Protein AF-A0A7C9EGM0-F1 (afdb_monomer)

Foldseek 3Di:
DVPDACVNVVHDPDDPPPPVQADDCPPPVPDRDGLCPDDWDKAFDDDDPVDGDIDTDHRPPDDDDDDDDPPDDDDDDDRADKDWDKDWAFDPPWDWDFDPDPPDDIDTDIGTDDTDMDGD

Secondary structure (DSSP, 8-state):
-TT--GGGGT-----TT--SS---TTS-TT----GGGSPPEEEEEEE-SS-EEEEEEPPTT--PPP---TT--------SSEEEEEEEEE-TTT-EEPP-STTPPPEE-EEEEEEEEEE-

Radius of gyration: 18.66 Å; Cα contacts (8 Å, |Δi|>4): 132; chains: 1; bounding box: 42×37×51 Å

Nearest PDB structures (foldseek):
  6rm3-assembly1_SNN  TM=1.804E-01  e=1.427E+00  Vairimorpha necatrix

pLDDT: mean 82.77, std 18.91, range [42.28, 98.44]

Solvent-accessible surface area (backbone atoms only — not comparable to full-atom values): 8307 Å² total; per-residue (Å²): 116,89,85,65,49,41,63,81,74,75,42,73,88,73,68,90,80,66,78,80,61,65,55,86,66,86,84,58,89,81,71,94,50,56,34,70,73,45,72,72,45,79,44,84,74,47,79,55,99,88,53,74,44,70,47,77,49,71,34,64,91,58,80,84,74,96,79,87,61,88,96,60,87,86,86,84,82,66,62,64,65,72,48,79,46,74,43,68,45,75,42,83,77,81,49,71,52,73,59,93,58,96,87,59,70,76,46,69,50,63,42,84,75,42,81,46,77,45,67,83

Sequence (120 aa):
LDTVSPTDVGLKEENADDDRGYGLSTINPFNRVARWAQPITYLDIHECESFTMCIFCFPTSAVIPLHDHPGMAVFSKLLYGSLHVKAYDWVEPPQIVRNIGPGHSQVRLAKLVVDKVLTA

Organism: Opuntia streptacantha (NCBI:txid393608)

Structure (mmCIF, N/CA/C/O backbone):
data_AF-A0A7C9EGM0-F1
#
_entry.id   AF-A0A7C9EGM0-F1
#
loop_
_atom_site.group_PDB
_atom_site.id
_atom_site.type_symbol
_atom_site.label_atom_id
_atom_site.label_alt_id
_atom_site.label_comp_id
_atom_site.label_asym_id
_atom_site.label_entity_id
_atom_site.label_seq_id
_atom_site.pdbx_PDB_ins_code
_atom_site.Cartn_x
_atom_site.Cartn_y
_atom_site.Cartn_z
_atom_site.occupancy
_atom_site.B_iso_or_equiv
_atom_site.auth_seq_id
_atom_site.auth_comp_id
_atom_site.auth_asym_id
_atom_site.auth_atom_id
_atom_site.pdbx_PDB_model_num
ATOM 1 N N . LEU A 1 1 ? 2.287 11.302 -9.432 1.00 85.44 1 LEU A N 1
ATOM 2 C CA . LEU A 1 1 ? 2.630 9.861 -9.401 1.00 85.44 1 LEU A CA 1
ATOM 3 C C . LEU A 1 1 ? 2.219 9.149 -10.684 1.00 85.44 1 LEU A C 1
ATOM 5 O O . LEU A 1 1 ? 2.943 8.263 -11.107 1.00 85.44 1 LEU A O 1
ATOM 9 N N . ASP A 1 2 ? 1.111 9.526 -11.324 1.00 91.69 2 ASP A N 1
ATOM 10 C CA . ASP A 1 2 ? 0.523 8.754 -12.432 1.00 91.69 2 ASP A CA 1
ATOM 11 C C . ASP A 1 2 ? 1.445 8.511 -13.629 1.00 91.69 2 ASP A C 1
ATOM 13 O O . ASP A 1 2 ? 1.332 7.466 -14.263 1.00 91.69 2 ASP A O 1
ATOM 17 N N . THR A 1 3 ? 2.394 9.412 -13.883 1.00 93.56 3 THR A N 1
ATOM 18 C CA . THR A 1 3 ? 3.362 9.319 -14.985 1.00 93.56 3 THR A CA 1
ATOM 19 C C . THR A 1 3 ? 4.618 8.510 -14.659 1.00 93.56 3 THR A C 1
ATOM 21 O O . THR A 1 3 ? 5.432 8.312 -15.550 1.00 93.56 3 THR A O 1
ATOM 24 N N . VAL A 1 4 ? 4.813 8.080 -13.405 1.00 92.62 4 VAL A N 1
ATOM 25 C CA . VAL A 1 4 ? 6.007 7.321 -12.994 1.00 92.62 4 VAL A CA 1
ATOM 26 C C . VAL A 1 4 ? 5.958 5.913 -13.586 1.00 92.62 4 VAL A C 1
ATOM 28 O O . VAL A 1 4 ? 4.960 5.207 -13.433 1.00 92.62 4 VAL A O 1
ATOM 31 N N . SER A 1 5 ? 7.049 5.505 -14.220 1.00 92.50 5 SER A N 1
ATOM 32 C CA . SER A 1 5 ? 7.260 4.190 -14.824 1.00 92.50 5 SER A CA 1
ATOM 33 C C . SER A 1 5 ? 8.292 3.366 -14.035 1.00 92.50 5 SER A C 1
ATOM 35 O O . SER A 1 5 ? 9.074 3.933 -13.267 1.00 92.50 5 SER A O 1
ATOM 37 N N . PRO A 1 6 ? 8.355 2.032 -14.222 1.00 90.94 6 PRO A N 1
ATOM 38 C CA . PRO A 1 6 ? 9.402 1.202 -13.619 1.00 90.94 6 PRO A CA 1
ATOM 39 C C . PRO A 1 6 ? 10.826 1.699 -13.917 1.00 90.94 6 PRO A C 1
ATOM 41 O O . PRO A 1 6 ? 11.686 1.690 -13.035 1.00 90.94 6 PRO A O 1
ATOM 44 N N . THR A 1 7 ? 11.075 2.196 -15.131 1.00 90.69 7 THR A N 1
ATOM 45 C CA . THR A 1 7 ? 12.408 2.655 -15.540 1.00 90.69 7 THR A CA 1
ATOM 46 C C . THR A 1 7 ? 12.867 3.904 -14.797 1.00 90.69 7 THR A C 1
ATOM 48 O O . THR A 1 7 ? 14.064 4.042 -14.549 1.00 90.69 7 THR A O 1
ATOM 51 N N . ASP A 1 8 ? 11.939 4.770 -14.377 1.00 90.94 8 ASP A N 1
ATOM 52 C CA . ASP A 1 8 ? 12.262 5.991 -13.621 1.00 90.94 8 ASP A CA 1
AT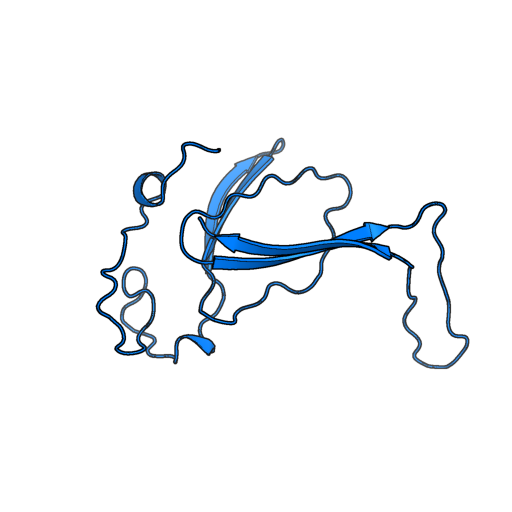OM 53 C C . ASP A 1 8 ? 12.859 5.683 -12.241 1.00 90.94 8 ASP A C 1
ATOM 55 O O . ASP A 1 8 ? 13.553 6.512 -11.657 1.00 90.94 8 ASP A O 1
ATOM 59 N N . VAL A 1 9 ? 12.609 4.478 -11.726 1.00 89.06 9 VAL A N 1
ATOM 60 C CA . VAL A 1 9 ? 13.075 4.007 -10.414 1.00 89.06 9 VAL A CA 1
ATOM 61 C C . VAL A 1 9 ? 14.103 2.876 -10.537 1.00 89.06 9 VAL A C 1
ATOM 63 O O . VAL A 1 9 ? 14.353 2.139 -9.587 1.00 89.06 9 VAL A O 1
ATOM 66 N N . GLY A 1 10 ? 14.711 2.728 -11.719 1.00 86.31 10 GLY A N 1
ATOM 67 C CA . GLY A 1 10 ? 15.774 1.754 -11.974 1.00 86.31 10 GLY A CA 1
ATOM 68 C C . GLY A 1 10 ? 15.304 0.301 -12.093 1.00 86.31 10 GLY A C 1
ATOM 69 O O . GLY A 1 10 ? 16.140 -0.604 -12.132 1.00 86.31 10 GLY A O 1
ATOM 70 N N . LEU A 1 11 ? 13.993 0.057 -12.181 1.00 82.00 11 LEU A N 1
ATOM 71 C CA . LEU A 1 11 ? 13.438 -1.269 -12.433 1.00 82.00 11 LEU A CA 1
ATOM 72 C C . LEU A 1 11 ? 13.374 -1.508 -13.946 1.00 82.00 11 LEU A C 1
ATOM 74 O O . LEU A 1 11 ? 12.827 -0.706 -14.701 1.00 82.00 11 LEU A O 1
ATOM 78 N N . LYS A 1 12 ? 13.956 -2.618 -14.401 1.00 73.75 12 LYS A N 1
ATOM 79 C CA . LYS A 1 12 ? 13.860 -3.062 -15.797 1.00 73.75 12 LYS A CA 1
ATOM 80 C C . LYS A 1 12 ? 12.678 -4.016 -15.932 1.00 73.75 12 LYS A C 1
ATOM 82 O O . LYS A 1 12 ? 12.496 -4.861 -15.060 1.00 73.75 12 LYS A O 1
ATOM 87 N N . GLU A 1 13 ? 11.923 -3.916 -17.024 1.00 57.78 13 GLU A N 1
ATOM 88 C CA . GLU A 1 13 ? 10.987 -4.973 -17.412 1.00 57.78 13 GLU A CA 1
ATOM 89 C C . GLU A 1 13 ? 11.798 -6.245 -17.695 1.00 57.78 13 GLU A C 1
ATOM 91 O O . GLU A 1 13 ? 12.576 -6.306 -18.649 1.00 57.78 13 GLU A O 1
ATOM 96 N N . GLU A 1 14 ? 11.701 -7.242 -16.819 1.00 56.78 14 GLU A N 1
ATOM 97 C CA . GLU A 1 14 ? 12.226 -8.570 -17.114 1.00 56.78 14 GLU A CA 1
ATOM 98 C C . GLU A 1 14 ? 11.298 -9.236 -18.137 1.00 56.78 14 GLU A C 1
ATOM 100 O O . GLU A 1 14 ? 10.079 -9.250 -17.969 1.00 56.78 14 GLU A O 1
ATOM 105 N N . ASN A 1 15 ? 11.880 -9.711 -19.244 1.00 45.31 15 ASN A N 1
ATOM 106 C CA . ASN A 1 15 ? 11.153 -10.321 -20.356 1.00 45.31 15 ASN A CA 1
ATOM 107 C C . ASN A 1 15 ? 10.162 -11.379 -19.845 1.00 45.31 15 ASN A C 1
ATOM 109 O O . ASN A 1 15 ? 10.537 -12.257 -19.067 1.00 45.31 15 ASN A O 1
ATOM 113 N N . ALA A 1 16 ? 8.931 -11.333 -20.358 1.00 48.62 16 ALA A N 1
ATOM 114 C CA . ALA A 1 16 ? 7.832 -12.246 -20.029 1.00 48.62 16 ALA A CA 1
ATOM 115 C C . ALA A 1 16 ? 8.133 -13.747 -20.261 1.00 48.62 16 ALA A C 1
ATOM 117 O O . ALA A 1 16 ? 7.337 -14.594 -19.865 1.00 48.62 16 ALA A O 1
ATOM 118 N N . ASP A 1 17 ? 9.276 -14.075 -20.869 1.00 42.66 17 ASP A N 1
ATOM 119 C CA . ASP A 1 17 ? 9.689 -15.436 -21.216 1.00 42.66 17 ASP A CA 1
ATOM 120 C C . ASP A 1 17 ? 10.472 -16.173 -20.114 1.00 42.66 17 ASP A C 1
ATOM 122 O O . ASP A 1 17 ? 10.739 -17.367 -20.272 1.00 42.66 17 ASP A O 1
ATOM 126 N N . ASP A 1 18 ? 10.829 -15.540 -18.985 1.00 47.66 18 ASP A N 1
ATOM 127 C CA . ASP A 1 18 ? 11.445 -16.275 -17.865 1.00 47.66 18 ASP A CA 1
ATOM 128 C C . ASP A 1 18 ? 10.389 -16.897 -16.931 1.00 47.66 18 ASP A C 1
ATOM 130 O O . ASP A 1 18 ? 10.329 -16.677 -15.719 1.00 47.66 18 ASP A O 1
ATOM 134 N N . ASP A 1 19 ? 9.551 -17.753 -17.515 1.00 44.62 19 ASP A N 1
ATOM 135 C CA . ASP A 1 19 ? 8.645 -18.680 -16.822 1.00 44.62 19 ASP A CA 1
ATOM 136 C C . ASP A 1 19 ? 9.412 -19.807 -16.086 1.00 44.62 19 ASP A C 1
ATOM 138 O O . ASP A 1 19 ? 8.839 -20.775 -15.592 1.00 44.62 19 ASP A O 1
ATOM 142 N N . ARG A 1 20 ? 10.745 -19.710 -15.953 1.00 47.75 20 ARG A N 1
AT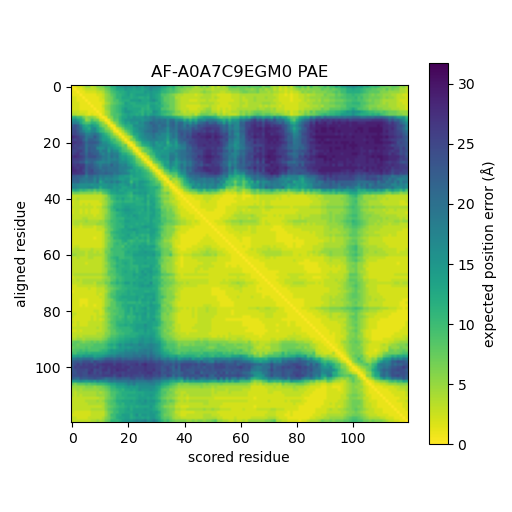OM 143 C CA . ARG A 1 20 ? 11.569 -20.740 -15.293 1.00 47.75 20 ARG A CA 1
ATOM 144 C C . ARG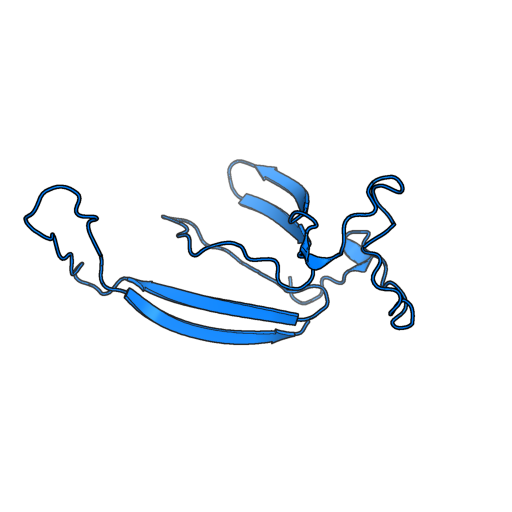 A 1 20 ? 11.547 -20.687 -13.765 1.00 47.75 20 ARG A C 1
ATOM 146 O O . ARG A 1 20 ? 12.342 -21.366 -13.124 1.00 47.75 20 ARG A O 1
ATOM 153 N N . GLY A 1 21 ? 10.640 -19.926 -13.152 1.00 45.56 21 GLY A N 1
ATOM 154 C CA . GLY A 1 21 ? 10.403 -20.000 -11.704 1.00 45.56 21 GLY A CA 1
ATOM 155 C C . GLY A 1 21 ? 11.529 -19.442 -10.821 1.00 45.56 21 GLY A C 1
ATOM 156 O O . GLY A 1 21 ? 11.495 -19.631 -9.604 1.00 45.56 21 GLY A O 1
ATOM 157 N N . TYR A 1 22 ? 12.495 -18.723 -11.396 1.00 42.75 22 TYR A N 1
ATOM 158 C CA . TYR A 1 22 ? 13.515 -17.974 -10.659 1.00 42.75 22 TYR A CA 1
ATOM 159 C C . TYR A 1 22 ? 13.088 -16.502 -10.564 1.00 42.75 22 TYR A C 1
ATOM 161 O O . TYR A 1 22 ? 12.426 -15.990 -11.462 1.00 42.75 22 TYR A O 1
ATOM 169 N N . GLY A 1 23 ? 13.290 -15.876 -9.404 1.00 47.06 23 GLY A N 1
ATOM 170 C CA . GLY A 1 23 ? 12.845 -14.505 -9.129 1.00 47.06 23 GLY A CA 1
ATOM 171 C C . GLY A 1 23 ? 13.818 -13.439 -9.634 1.00 47.06 23 GLY A C 1
ATOM 172 O O . GLY A 1 23 ? 14.913 -13.763 -10.096 1.00 47.06 23 GLY A O 1
ATOM 173 N N . LEU A 1 24 ? 13.400 -12.178 -9.479 1.00 48.09 24 LEU A N 1
ATOM 174 C CA . LEU A 1 24 ? 14.116 -10.933 -9.779 1.00 48.09 24 LEU A CA 1
ATOM 175 C C . LEU A 1 24 ? 15.635 -11.042 -9.538 1.00 48.09 24 LEU A C 1
ATOM 177 O O . LEU A 1 24 ? 16.129 -10.881 -8.421 1.00 48.09 24 LEU A O 1
ATOM 181 N N . SER A 1 25 ? 16.387 -11.318 -10.603 1.00 46.12 25 SER A N 1
ATOM 182 C CA . SER A 1 25 ? 17.810 -11.688 -10.533 1.00 46.12 25 SER A CA 1
ATOM 183 C C . SER A 1 25 ? 18.780 -10.498 -10.568 1.00 46.12 25 SER A C 1
ATOM 185 O O . SER A 1 25 ? 19.982 -10.689 -10.730 1.00 46.12 25 SER A O 1
ATOM 187 N N . THR A 1 26 ? 18.305 -9.262 -10.387 1.00 50.09 26 THR A N 1
ATOM 188 C CA . THR A 1 26 ? 19.155 -8.070 -10.585 1.00 50.09 26 THR A CA 1
ATOM 189 C C . THR A 1 26 ? 19.842 -7.566 -9.309 1.00 50.09 26 THR A C 1
ATOM 191 O O . THR A 1 26 ? 20.819 -6.834 -9.416 1.00 50.09 26 THR A O 1
ATOM 194 N N . ILE A 1 27 ? 19.408 -7.971 -8.106 1.00 48.97 27 ILE A N 1
ATOM 195 C CA . ILE A 1 27 ? 19.948 -7.407 -6.845 1.00 48.97 27 ILE A CA 1
ATOM 196 C C . ILE A 1 27 ? 20.735 -8.397 -5.975 1.00 48.97 27 ILE A C 1
ATOM 198 O O . ILE A 1 27 ? 21.496 -7.954 -5.118 1.00 48.97 27 ILE A O 1
ATOM 202 N N . ASN A 1 28 ? 20.619 -9.718 -6.184 1.00 43.00 28 ASN A N 1
ATOM 203 C CA . ASN A 1 28 ? 21.488 -10.689 -5.505 1.00 43.00 28 ASN A CA 1
ATOM 204 C C . ASN A 1 28 ? 21.506 -12.077 -6.197 1.00 43.00 28 ASN A C 1
ATOM 206 O O . ASN A 1 28 ? 20.549 -12.839 -6.053 1.00 43.00 28 ASN A O 1
ATOM 210 N N . PRO A 1 29 ? 22.583 -12.470 -6.904 1.00 46.72 29 PRO A N 1
ATOM 211 C CA . PRO A 1 29 ? 22.628 -13.717 -7.681 1.00 46.72 29 PRO A CA 1
ATOM 212 C C . PRO A 1 29 ? 22.774 -15.007 -6.841 1.00 46.72 29 PRO A C 1
ATOM 214 O O . PRO A 1 29 ? 22.902 -16.093 -7.407 1.00 46.72 29 PRO A O 1
ATOM 217 N N . PHE A 1 30 ? 22.759 -14.924 -5.503 1.00 45.12 30 PHE A N 1
ATOM 218 C CA . PHE A 1 30 ? 23.179 -16.025 -4.623 1.00 45.12 30 PHE A CA 1
ATOM 219 C C . PHE A 1 30 ? 22.075 -16.727 -3.814 1.00 45.12 30 PHE A C 1
ATOM 221 O O . PHE A 1 30 ? 22.367 -17.752 -3.205 1.00 45.12 30 PHE A O 1
ATOM 228 N N . ASN A 1 31 ? 20.815 -16.273 -3.832 1.00 42.28 31 ASN A N 1
ATOM 229 C CA . ASN A 1 31 ? 19.734 -16.925 -3.074 1.00 42.28 31 ASN A CA 1
ATOM 230 C C . ASN A 1 31 ? 18.650 -17.503 -3.992 1.00 42.28 31 ASN A C 1
ATOM 232 O O . ASN A 1 31 ? 17.619 -16.884 -4.260 1.00 42.28 31 ASN A O 1
ATOM 236 N N . ARG A 1 32 ? 18.875 -18.739 -4.456 1.00 48.59 32 ARG A N 1
ATOM 237 C CA . ARG A 1 32 ? 17.871 -19.555 -5.157 1.00 48.59 32 ARG A CA 1
ATOM 238 C C . ARG A 1 32 ? 16.828 -20.088 -4.169 1.00 48.59 32 ARG A C 1
ATOM 240 O O . ARG A 1 32 ? 16.800 -21.277 -3.867 1.00 48.59 32 ARG A O 1
ATOM 247 N N . VAL A 1 33 ? 15.976 -19.205 -3.664 1.00 54.22 33 VAL A N 1
ATOM 248 C CA . VAL A 1 33 ? 14.748 -19.583 -2.955 1.00 54.22 33 VAL A CA 1
ATOM 249 C C . VAL A 1 33 ? 13.598 -19.512 -3.960 1.00 54.22 33 VAL A C 1
ATOM 251 O O . VAL A 1 33 ? 13.575 -18.614 -4.808 1.00 54.22 33 VAL A O 1
ATOM 254 N N . ALA A 1 34 ? 12.673 -20.476 -3.917 1.00 56.91 34 ALA A N 1
ATOM 255 C CA . ALA A 1 34 ? 11.489 -20.468 -4.777 1.00 56.91 34 ALA A CA 1
ATOM 256 C C . ALA A 1 34 ? 10.763 -19.112 -4.666 1.00 56.91 34 ALA A C 1
ATOM 258 O O . ALA A 1 34 ? 10.681 -18.575 -3.563 1.00 56.91 34 ALA A O 1
ATOM 259 N N . ARG A 1 35 ? 10.244 -18.552 -5.777 1.00 55.31 35 ARG A N 1
ATOM 260 C CA . ARG A 1 35 ? 9.660 -17.188 -5.799 1.00 55.31 35 ARG A CA 1
ATOM 261 C C . ARG A 1 35 ? 8.661 -16.930 -4.661 1.00 55.31 35 ARG A C 1
ATOM 263 O O . ARG A 1 35 ? 8.672 -15.846 -4.100 1.00 55.31 35 ARG A O 1
ATOM 270 N N . TRP A 1 36 ? 7.851 -17.921 -4.289 1.00 56.00 36 TRP A N 1
ATOM 271 C CA . TRP A 1 36 ? 6.851 -17.812 -3.215 1.00 56.00 36 TRP A CA 1
ATOM 272 C C . TRP A 1 36 ? 7.441 -17.674 -1.800 1.00 56.00 36 TRP A C 1
ATOM 274 O O . TRP A 1 36 ? 6.740 -17.263 -0.883 1.00 56.00 36 TRP A O 1
ATOM 284 N N . ALA A 1 37 ? 8.711 -18.034 -1.609 1.00 61.53 37 ALA A N 1
ATOM 285 C CA . ALA A 1 37 ? 9.419 -17.992 -0.331 1.00 61.53 37 ALA A CA 1
ATOM 286 C C . ALA A 1 37 ? 10.446 -16.847 -0.252 1.00 61.53 37 ALA A C 1
ATOM 288 O O . ALA A 1 37 ? 11.179 -16.745 0.731 1.00 61.53 37 ALA A O 1
ATOM 289 N N . GLN A 1 38 ? 10.513 -15.986 -1.271 1.00 73.88 38 GLN A N 1
ATOM 290 C CA . GLN A 1 38 ? 11.320 -14.770 -1.206 1.00 73.88 38 GLN A CA 1
ATOM 291 C C . GLN A 1 38 ? 10.637 -13.746 -0.277 1.00 73.88 38 GLN A C 1
ATOM 293 O O . GLN A 1 38 ? 9.405 -13.658 -0.260 1.00 73.88 38 GLN A O 1
ATOM 298 N N . PRO A 1 39 ? 11.398 -12.972 0.514 1.00 84.25 39 PRO A N 1
ATOM 299 C CA . PRO A 1 39 ? 10.838 -11.887 1.311 1.00 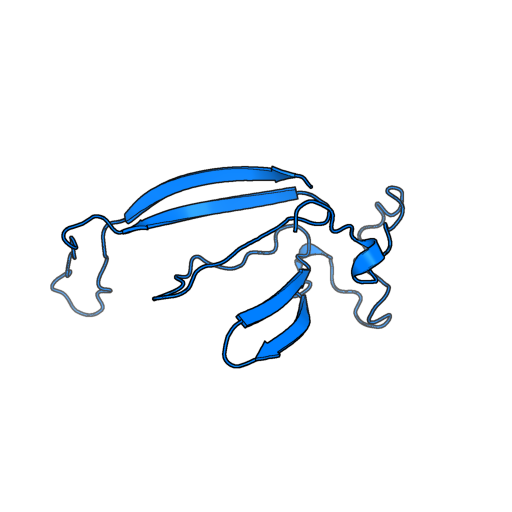84.25 39 PRO A CA 1
ATOM 300 C C . PRO A 1 39 ? 10.407 -10.713 0.419 1.00 84.25 39 PRO A C 1
ATOM 302 O O . PRO A 1 39 ? 10.911 -10.537 -0.690 1.00 84.25 39 PRO A O 1
ATOM 305 N N . ILE A 1 40 ? 9.492 -9.881 0.923 1.00 90.19 40 ILE A N 1
ATOM 306 C CA . ILE A 1 40 ? 9.185 -8.582 0.310 1.00 90.19 40 ILE A CA 1
ATOM 307 C C . ILE A 1 40 ? 10.419 -7.687 0.458 1.00 90.19 40 ILE A C 1
ATOM 309 O O . ILE A 1 40 ? 10.932 -7.523 1.566 1.00 90.19 40 ILE A O 1
ATOM 313 N N . THR A 1 41 ? 10.879 -7.096 -0.643 1.00 91.50 41 THR A N 1
ATOM 314 C CA . THR A 1 41 ? 12.004 -6.149 -0.624 1.00 91.50 41 THR A CA 1
ATOM 315 C C . THR A 1 41 ? 11.481 -4.728 -0.453 1.00 91.50 41 THR A C 1
ATOM 317 O O . THR A 1 41 ? 10.541 -4.330 -1.139 1.00 91.50 41 THR A O 1
ATOM 320 N N . TYR A 1 42 ? 12.114 -3.960 0.432 1.00 92.56 42 TYR A N 1
ATOM 321 C CA . TYR A 1 42 ? 11.869 -2.533 0.634 1.00 92.56 42 TYR A CA 1
ATOM 322 C C . TYR A 1 42 ? 13.009 -1.726 0.013 1.00 92.56 42 TYR A C 1
ATOM 324 O O . TYR A 1 42 ? 14.177 -1.964 0.325 1.00 92.56 42 TYR A O 1
ATOM 332 N N . LEU A 1 43 ? 12.668 -0.792 -0.868 1.00 92.69 43 LEU A N 1
ATOM 333 C CA . LEU A 1 43 ? 13.598 0.161 -1.459 1.00 92.69 43 LEU A CA 1
ATOM 334 C C . LEU A 1 43 ? 13.259 1.548 -0.925 1.00 92.69 43 LEU A C 1
ATOM 336 O O . LEU A 1 43 ? 12.191 2.090 -1.216 1.00 92.69 43 LEU A O 1
ATOM 340 N N . ASP A 1 44 ? 14.173 2.103 -0.144 1.00 94.00 44 ASP A N 1
ATOM 341 C CA . ASP A 1 44 ? 14.079 3.475 0.329 1.00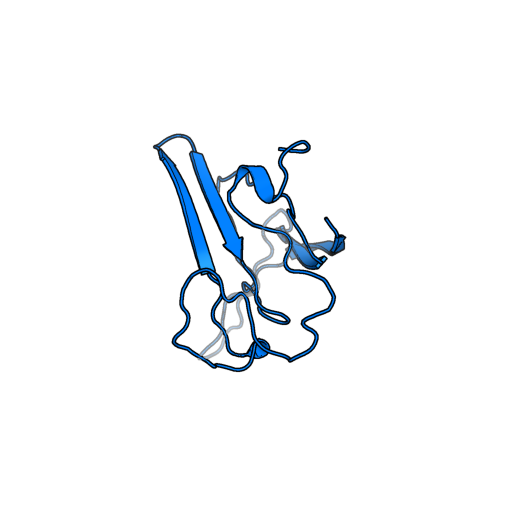 94.00 44 ASP A CA 1
ATOM 342 C C . ASP A 1 44 ? 14.470 4.450 -0.790 1.00 94.00 44 ASP A C 1
ATOM 344 O O . ASP A 1 44 ? 15.480 4.242 -1.467 1.00 94.00 44 ASP A O 1
ATOM 348 N N . ILE A 1 45 ? 13.665 5.492 -1.002 1.00 94.81 45 ILE A N 1
ATOM 349 C CA . ILE A 1 45 ? 13.949 6.550 -1.983 1.00 94.81 45 ILE A CA 1
ATOM 350 C C . ILE A 1 45 ? 14.272 7.852 -1.260 1.00 94.81 45 ILE A C 1
ATOM 352 O O . ILE A 1 45 ? 15.232 8.539 -1.615 1.00 94.81 45 ILE A O 1
ATOM 356 N N . HIS A 1 46 ? 13.440 8.225 -0.290 1.00 96.44 46 HIS A N 1
ATOM 357 C CA . HIS A 1 46 ? 13.585 9.476 0.434 1.00 96.44 46 HIS A CA 1
ATOM 358 C C . HIS A 1 46 ? 12.805 9.452 1.745 1.00 96.44 46 HIS A C 1
ATOM 360 O O . HIS A 1 46 ? 11.646 9.043 1.772 1.00 96.44 46 HIS A O 1
ATOM 366 N N . GLU A 1 47 ? 13.390 10.023 2.792 1.00 97.62 47 GLU A N 1
ATOM 367 C CA . GLU A 1 47 ? 12.735 10.239 4.076 1.00 97.62 47 GLU A CA 1
ATOM 368 C C . GLU A 1 47 ? 13.075 11.634 4.614 1.00 97.62 47 GLU A C 1
ATOM 370 O O . GLU A 1 47 ? 14.232 12.061 4.608 1.00 97.62 47 GLU A O 1
ATOM 375 N N . CYS A 1 48 ? 12.051 12.355 5.072 1.00 97.19 48 CYS A N 1
ATOM 376 C CA . CYS A 1 48 ? 12.179 13.632 5.765 1.00 97.19 48 CYS A CA 1
ATOM 377 C C . CYS A 1 48 ? 11.013 13.827 6.750 1.00 97.19 48 CYS A C 1
ATOM 379 O O . CYS A 1 48 ? 10.089 13.019 6.797 1.00 97.19 48 CYS A O 1
ATOM 381 N N . GLU A 1 49 ? 11.003 14.935 7.500 1.00 97.06 49 GLU A N 1
ATOM 382 C CA . GLU A 1 49 ? 9.933 15.235 8.471 1.00 97.06 49 GLU A CA 1
ATOM 383 C C . GLU A 1 49 ? 8.537 15.372 7.838 1.00 97.06 49 GLU A C 1
ATOM 385 O O . GLU A 1 49 ? 7.528 15.222 8.520 1.00 97.06 49 GLU A O 1
ATOM 390 N N . SER A 1 50 ? 8.464 15.690 6.542 1.00 96.56 50 SER A N 1
ATOM 391 C CA . SER A 1 50 ? 7.194 15.939 5.850 1.00 96.56 50 SER A CA 1
ATOM 392 C C . SER A 1 50 ? 6.625 14.704 5.155 1.00 96.56 50 SER A C 1
ATOM 394 O O . SER A 1 50 ? 5.407 14.556 5.08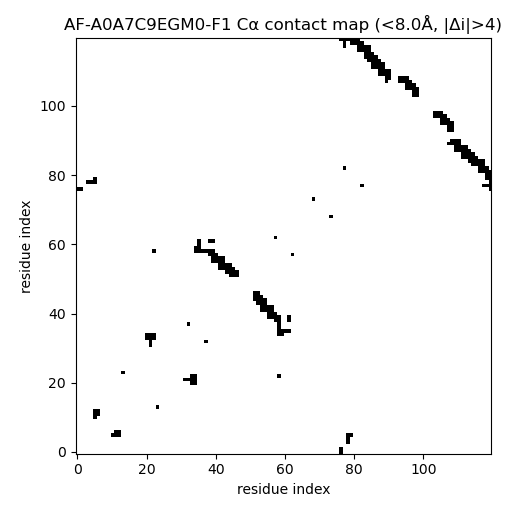5 1.00 96.56 50 SER A O 1
ATOM 396 N N . PHE A 1 51 ? 7.478 13.847 4.591 1.00 97.81 51 PHE A N 1
ATOM 397 C CA . PHE A 1 51 ? 7.041 12.657 3.867 1.00 97.81 51 PHE A CA 1
ATOM 398 C C . PHE A 1 51 ? 8.158 11.620 3.726 1.00 97.81 51 PHE A C 1
ATOM 400 O O . PHE A 1 51 ? 9.347 11.946 3.734 1.00 97.81 51 PHE A O 1
ATOM 407 N N . THR A 1 52 ? 7.731 10.382 3.491 1.00 97.56 52 THR A N 1
ATOM 408 C CA . THR A 1 52 ? 8.586 9.255 3.117 1.00 97.56 52 THR A CA 1
ATOM 409 C C . THR A 1 52 ? 8.138 8.724 1.760 1.00 97.56 52 THR A C 1
ATOM 411 O O . THR A 1 52 ? 6.942 8.656 1.468 1.00 97.56 52 THR A O 1
ATOM 414 N N . MET A 1 53 ? 9.094 8.345 0.919 1.00 97.25 53 MET A N 1
ATOM 415 C CA . MET A 1 53 ? 8.878 7.728 -0.381 1.00 97.25 53 MET A CA 1
ATOM 416 C C . MET A 1 53 ? 9.684 6.435 -0.453 1.00 97.25 53 MET A C 1
ATOM 418 O O . MET A 1 53 ? 10.888 6.428 -0.210 1.00 97.25 53 MET A O 1
ATOM 422 N N . CYS A 1 54 ? 9.018 5.343 -0.805 1.00 96.06 54 CYS A N 1
ATOM 423 C CA . CYS A 1 54 ? 9.620 4.018 -0.877 1.00 96.06 54 CYS A CA 1
ATOM 424 C C . CYS A 1 54 ? 8.903 3.143 -1.911 1.00 96.06 54 CYS A C 1
ATOM 426 O O . CYS A 1 54 ? 7.802 3.468 -2.366 1.00 96.06 54 CYS A O 1
ATOM 428 N N . ILE A 1 55 ? 9.524 2.019 -2.270 1.00 96.06 55 ILE A N 1
ATOM 429 C CA . ILE A 1 55 ? 8.942 0.979 -3.124 1.00 96.06 55 ILE A CA 1
ATOM 430 C C . ILE A 1 55 ? 8.983 -0.356 -2.387 1.00 96.06 55 ILE A C 1
ATOM 432 O O . ILE A 1 55 ? 10.007 -0.743 -1.828 1.00 96.06 55 ILE A O 1
ATOM 436 N N . PHE A 1 56 ? 7.877 -1.094 -2.457 1.00 95.62 56 PHE A N 1
ATOM 437 C CA . PHE A 1 56 ? 7.812 -2.490 -2.042 1.00 95.62 56 PHE A CA 1
ATOM 438 C C . PHE A 1 56 ? 7.782 -3.395 -3.274 1.00 95.62 56 PHE A C 1
ATOM 440 O O . PHE A 1 56 ? 6.881 -3.283 -4.107 1.00 95.62 56 PHE A O 1
ATOM 447 N N . CYS A 1 57 ? 8.731 -4.323 -3.369 1.00 92.75 57 CYS A N 1
ATOM 448 C CA . CYS A 1 57 ? 8.745 -5.351 -4.405 1.00 92.75 57 CYS A CA 1
ATOM 449 C C . CYS A 1 57 ? 8.196 -6.653 -3.822 1.00 92.75 57 CYS A C 1
ATOM 451 O O . CYS A 1 57 ? 8.816 -7.265 -2.950 1.00 92.75 57 CYS A O 1
ATOM 453 N N . PHE A 1 58 ? 7.032 -7.071 -4.315 1.00 91.38 58 PHE A N 1
ATOM 454 C CA . PHE A 1 58 ? 6.351 -8.281 -3.871 1.00 91.38 58 PHE A CA 1
ATOM 455 C C . PHE A 1 58 ? 6.723 -9.463 -4.766 1.00 91.38 58 PHE A C 1
ATOM 457 O O . PHE A 1 58 ? 6.479 -9.422 -5.974 1.00 91.38 58 PHE A O 1
ATOM 464 N N . PRO A 1 59 ? 7.236 -10.556 -4.191 1.00 89.44 59 PRO A N 1
ATOM 465 C CA . PRO A 1 59 ? 7.192 -11.851 -4.848 1.00 89.44 59 PRO A CA 1
ATOM 466 C C . PRO A 1 59 ? 5.744 -12.325 -5.024 1.00 89.44 59 PRO A C 1
ATOM 468 O O . PRO A 1 59 ? 4.839 -11.902 -4.298 1.00 89.44 59 PRO A O 1
ATOM 471 N N . THR A 1 60 ? 5.508 -13.231 -5.977 1.00 85.81 60 THR A N 1
ATOM 472 C CA . THR A 1 60 ? 4.176 -13.816 -6.186 1.00 85.81 60 THR A CA 1
ATOM 473 C C . THR A 1 60 ? 3.646 -14.415 -4.883 1.00 85.81 60 THR A C 1
ATOM 475 O O . THR A 1 60 ? 4.347 -15.176 -4.218 1.00 85.81 60 THR A O 1
ATOM 478 N N . SER A 1 61 ? 2.401 -14.074 -4.542 1.00 86.31 61 SER A N 1
ATOM 479 C CA . SER A 1 61 ? 1.698 -14.519 -3.329 1.00 86.31 61 SER A CA 1
ATOM 480 C C . SER A 1 61 ? 2.222 -13.963 -1.997 1.00 86.31 61 SER A C 1
ATOM 482 O O . SER A 1 61 ? 1.679 -14.328 -0.956 1.00 86.31 61 SER A O 1
ATOM 484 N N . ALA A 1 62 ? 3.212 -13.064 -1.995 1.00 89.81 62 ALA A N 1
ATOM 485 C CA . ALA A 1 62 ? 3.609 -12.351 -0.783 1.00 89.81 62 ALA A CA 1
ATOM 486 C C . ALA A 1 62 ? 2.521 -11.355 -0.337 1.00 89.81 62 ALA A C 1
ATOM 488 O O . ALA A 1 62 ? 1.768 -10.825 -1.156 1.00 89.81 62 ALA A O 1
ATOM 489 N N . VAL A 1 63 ? 2.436 -11.095 0.971 1.00 94.00 63 VAL A N 1
ATOM 490 C CA . VAL A 1 63 ? 1.373 -10.280 1.578 1.00 94.00 63 VAL A CA 1
ATOM 491 C C . VAL A 1 63 ? 1.970 -9.349 2.626 1.00 94.00 63 VAL A C 1
ATOM 493 O O . VAL A 1 63 ? 2.736 -9.790 3.480 1.00 94.00 63 VAL A O 1
ATOM 496 N N . ILE A 1 64 ? 1.564 -8.078 2.605 1.00 95.88 64 ILE A N 1
ATOM 497 C CA . ILE A 1 64 ? 1.657 -7.215 3.785 1.00 95.88 64 ILE A CA 1
ATOM 498 C C . ILE A 1 64 ? 0.341 -7.394 4.555 1.00 95.88 64 ILE A C 1
ATOM 500 O O . ILE A 1 64 ? -0.720 -7.128 3.982 1.00 95.88 64 ILE A O 1
ATOM 504 N N . PRO A 1 65 ? 0.365 -7.890 5.808 1.00 97.00 65 PRO A N 1
ATOM 505 C CA . PRO A 1 65 ? -0.846 -8.060 6.602 1.00 97.00 65 PRO A CA 1
ATOM 506 C C . PRO A 1 65 ? -1.606 -6.743 6.789 1.00 97.00 65 PRO A C 1
ATOM 508 O O . PRO A 1 65 ? -1.033 -5.659 6.667 1.00 97.00 65 PRO A O 1
ATOM 511 N N . LEU A 1 66 ? -2.894 -6.839 7.124 1.00 97.06 66 LEU A N 1
ATOM 512 C CA . LEU A 1 66 ? -3.716 -5.668 7.430 1.00 97.06 66 LEU A CA 1
ATOM 513 C C . LEU A 1 66 ? -3.053 -4.824 8.529 1.00 97.06 66 LEU A C 1
ATOM 515 O O . LEU A 1 66 ? -2.748 -5.329 9.609 1.00 97.06 66 LEU A O 1
ATOM 519 N N . HIS A 1 67 ? -2.856 -3.544 8.242 1.00 96.94 67 HIS A N 1
ATOM 520 C CA . HIS A 1 67 ? -2.279 -2.551 9.140 1.00 96.94 67 HIS A CA 1
ATOM 521 C C . HIS A 1 67 ? -2.992 -1.208 8.936 1.00 96.94 67 HIS A C 1
ATOM 523 O O . HIS A 1 67 ? -3.739 -1.043 7.973 1.00 96.94 67 HIS A O 1
ATOM 529 N N . ASP A 1 68 ? -2.789 -0.280 9.868 1.00 96.25 68 ASP A N 1
ATOM 530 C CA . ASP A 1 68 ? -3.373 1.065 9.834 1.00 96.25 68 ASP A CA 1
ATOM 531 C C . ASP A 1 68 ? -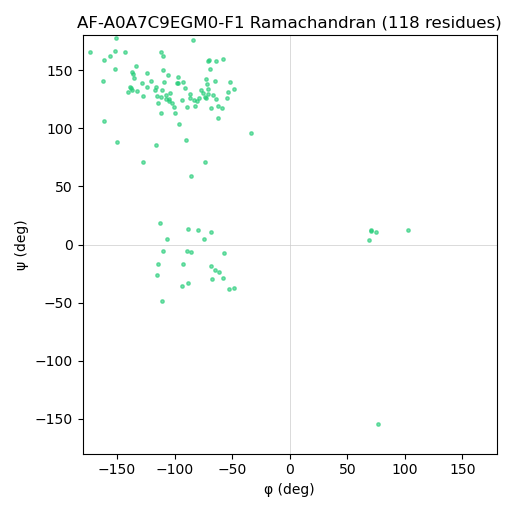2.270 2.115 9.602 1.00 96.25 68 ASP A C 1
ATOM 533 O O . ASP A 1 68 ? -1.080 1.834 9.773 1.00 96.25 68 ASP A O 1
ATOM 537 N N . HIS A 1 69 ? -2.674 3.336 9.258 1.00 97.06 69 HIS A N 1
ATOM 538 C CA . HIS A 1 69 ? -1.815 4.500 9.045 1.00 97.06 69 HIS A CA 1
ATOM 539 C C . HIS A 1 69 ? -2.307 5.703 9.878 1.00 97.06 69 HIS A C 1
ATOM 541 O O . HIS A 1 69 ? -2.844 6.669 9.328 1.00 97.06 69 HIS A O 1
ATOM 547 N N . PRO A 1 70 ? -2.161 5.677 11.219 1.00 96.69 70 PRO A N 1
ATOM 548 C CA . PRO A 1 70 ? -2.765 6.680 12.093 1.00 96.69 70 PRO A CA 1
ATOM 549 C C . PRO A 1 70 ? -2.232 8.090 11.817 1.00 96.69 70 PRO A C 1
ATOM 551 O O . PRO A 1 70 ? -1.043 8.355 11.973 1.00 96.69 70 PRO A O 1
ATOM 554 N N . GLY A 1 71 ? -3.122 9.009 11.437 1.00 95.56 71 GLY A N 1
ATOM 555 C CA . GLY A 1 71 ? -2.764 10.408 11.174 1.00 95.56 71 GLY A CA 1
ATOM 556 C C . GLY A 1 71 ? -1.943 10.631 9.900 1.00 95.56 71 GLY A C 1
ATOM 557 O O . GLY A 1 71 ? -1.427 11.729 9.707 1.00 95.56 71 GLY A O 1
ATOM 558 N N . MET A 1 72 ? -1.822 9.623 9.034 1.00 97.38 72 MET A N 1
ATOM 559 C CA . MET A 1 72 ? -1.054 9.711 7.794 1.00 97.38 72 MET A CA 1
ATOM 560 C C . MET A 1 72 ? -1.978 9.715 6.572 1.00 97.38 72 MET A C 1
ATOM 562 O O . MET A 1 72 ? -3.037 9.091 6.568 1.00 97.38 72 MET A O 1
ATOM 566 N N . ALA A 1 73 ? -1.536 10.373 5.501 1.00 97.81 73 ALA A N 1
ATOM 567 C CA . ALA A 1 73 ? -2.103 10.217 4.167 1.00 97.81 73 ALA A CA 1
ATOM 568 C C . ALA A 1 73 ? -1.111 9.431 3.304 1.00 97.81 73 ALA A C 1
ATOM 570 O O . ALA A 1 73 ? 0.052 9.818 3.189 1.00 97.81 73 ALA A O 1
ATOM 571 N N . VAL A 1 74 ? -1.566 8.332 2.701 1.00 97.50 74 VAL A N 1
ATOM 572 C CA . VAL A 1 74 ? -0.719 7.451 1.889 1.00 97.50 74 VAL A CA 1
ATOM 573 C C . VAL A 1 74 ? -1.186 7.485 0.441 1.00 97.50 74 VAL A C 1
ATOM 575 O O . VAL A 1 74 ? -2.359 7.260 0.147 1.00 97.50 74 VAL A O 1
ATOM 578 N N . PHE A 1 75 ? -0.251 7.741 -0.470 1.00 97.12 75 PHE A N 1
ATOM 579 C CA . PHE A 1 75 ? -0.463 7.625 -1.908 1.00 97.12 75 PHE A CA 1
ATOM 580 C C . PHE A 1 75 ? 0.288 6.394 -2.405 1.00 97.12 75 PHE A C 1
ATOM 582 O O . PHE A 1 75 ? 1.479 6.242 -2.142 1.00 97.12 75 PHE A O 1
ATOM 589 N N . SER A 1 76 ? -0.391 5.519 -3.142 1.00 96.25 76 SER A N 1
ATOM 590 C CA . SER A 1 76 ? 0.206 4.292 -3.672 1.00 96.25 76 SER A CA 1
ATOM 591 C C . SER A 1 76 ? -0.054 4.179 -5.167 1.00 96.25 76 SER A C 1
ATOM 593 O O . SER A 1 76 ? -1.156 4.455 -5.638 1.00 96.25 76 SER A O 1
ATOM 595 N N . LYS A 1 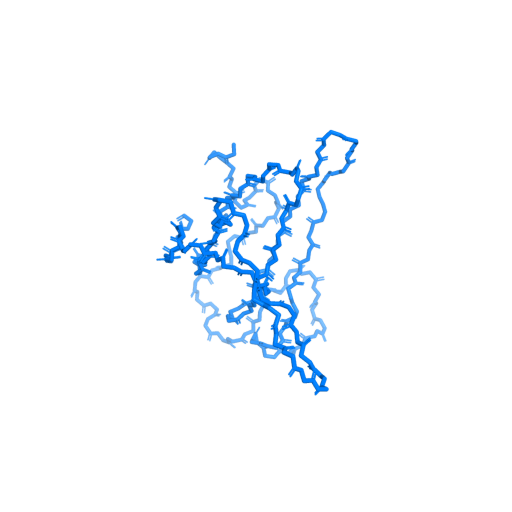77 ? 0.963 3.743 -5.912 1.00 96.06 77 LYS A N 1
ATOM 596 C CA . LYS A 1 77 ? 0.876 3.429 -7.338 1.00 96.06 77 LYS A CA 1
ATOM 597 C C . LYS A 1 77 ? 1.535 2.078 -7.577 1.00 96.06 77 LYS A C 1
ATOM 599 O O . LYS A 1 77 ? 2.645 1.844 -7.108 1.00 96.06 77 LYS A O 1
ATOM 604 N N . LEU A 1 78 ? 0.850 1.209 -8.314 1.00 95.69 78 LEU A N 1
ATOM 605 C CA . LEU A 1 78 ? 1.436 -0.033 -8.796 1.00 95.69 78 LEU A CA 1
ATOM 606 C C . LEU A 1 78 ? 2.267 0.287 -10.044 1.00 95.69 78 LEU A C 1
ATOM 608 O O . LEU A 1 78 ? 1.751 0.899 -10.975 1.00 95.69 78 LEU A O 1
ATOM 612 N N . LEU A 1 79 ? 3.556 -0.055 -10.028 1.00 94.44 79 LEU A N 1
ATOM 613 C CA . LEU A 1 79 ? 4.469 0.247 -11.138 1.00 94.44 79 LEU A CA 1
ATOM 614 C C . LEU A 1 79 ? 4.477 -0.857 -12.199 1.00 94.44 79 LEU A C 1
ATOM 616 O O . LEU A 1 79 ? 4.645 -0.562 -13.375 1.00 94.44 79 LEU A O 1
ATOM 620 N N . TYR A 1 80 ? 4.298 -2.113 -11.789 1.00 91.00 80 TYR A N 1
ATOM 621 C CA . TYR A 1 80 ? 4.200 -3.270 -12.676 1.00 91.00 80 TYR A CA 1
ATOM 622 C C . TYR A 1 80 ? 3.437 -4.414 -11.988 1.00 91.00 80 TYR A C 1
ATOM 624 O O . TYR A 1 80 ? 3.311 -4.448 -10.761 1.00 91.00 80 TYR A O 1
ATOM 632 N N . GLY A 1 81 ? 2.949 -5.371 -12.780 1.00 92.38 81 GLY A N 1
ATOM 633 C CA . GLY A 1 81 ? 2.270 -6.567 -12.282 1.00 92.38 81 GLY A CA 1
ATOM 634 C C . GLY A 1 81 ? 0.833 -6.325 -11.810 1.00 92.38 81 GLY A C 1
ATOM 635 O O . GLY A 1 81 ? 0.144 -5.416 -12.276 1.00 92.38 81 GLY A O 1
ATOM 636 N N . SER A 1 82 ? 0.367 -7.184 -10.900 1.00 94.44 82 SER A N 1
ATOM 637 C CA . SER A 1 82 ? -0.969 -7.100 -10.300 1.00 94.44 82 SER A CA 1
ATOM 638 C C . SER A 1 82 ? -0.914 -7.331 -8.791 1.00 94.44 82 SER A C 1
ATOM 640 O O . SER A 1 82 ? -0.084 -8.104 -8.310 1.00 94.44 82 SER A O 1
ATOM 642 N N . LEU A 1 83 ? -1.790 -6.659 -8.043 1.00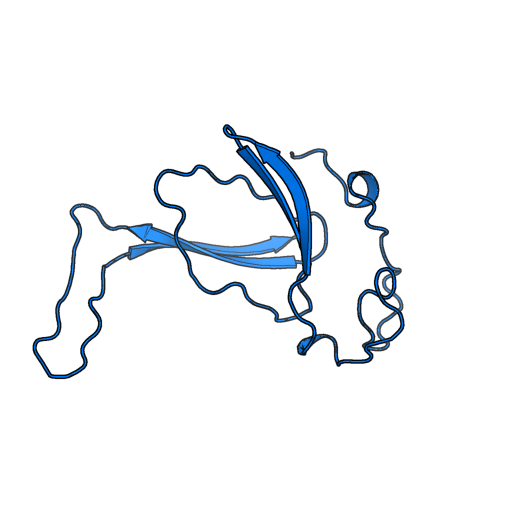 95.88 83 LEU A N 1
ATOM 643 C CA . LEU A 1 83 ? -1.864 -6.755 -6.587 1.00 95.88 83 LEU A CA 1
ATOM 644 C C . LEU A 1 83 ? -3.321 -6.764 -6.123 1.00 95.88 83 LEU A C 1
ATOM 646 O O . LEU A 1 83 ? -4.115 -5.906 -6.508 1.00 95.88 83 LEU A O 1
ATOM 650 N N . HIS A 1 84 ? -3.678 -7.713 -5.259 1.00 97.88 84 HIS A N 1
ATOM 651 C CA . HIS A 1 84 ? -4.976 -7.708 -4.588 1.00 97.88 84 HIS A CA 1
ATOM 652 C C . HIS A 1 84 ? -4.930 -6.778 -3.378 1.00 97.88 84 HIS A C 1
ATOM 654 O O . HIS A 1 84 ? -4.152 -6.998 -2.453 1.00 97.88 84 HIS A O 1
ATOM 660 N N . VAL A 1 85 ? -5.775 -5.747 -3.378 1.00 98.12 85 VAL A N 1
ATOM 661 C CA . VAL A 1 85 ? -5.874 -4.779 -2.285 1.00 98.12 85 VAL A CA 1
ATOM 662 C C . VAL A 1 85 ? -7.215 -4.926 -1.580 1.00 98.12 85 VAL A C 1
ATOM 664 O O . VAL A 1 85 ? -8.272 -4.844 -2.213 1.00 98.12 85 VAL A O 1
ATOM 667 N N . LYS A 1 86 ? -7.151 -5.087 -0.253 1.00 98.44 86 LYS A N 1
ATOM 668 C CA . LYS A 1 86 ? -8.289 -4.932 0.655 1.00 98.44 86 LYS A CA 1
ATOM 669 C C . LYS A 1 86 ? -8.034 -3.779 1.614 1.00 98.44 86 LYS A C 1
ATOM 671 O O . LYS A 1 86 ? -6.962 -3.718 2.207 1.00 98.44 86 LYS A O 1
ATOM 676 N N . ALA A 1 87 ? -9.018 -2.903 1.785 1.00 98.25 87 ALA A N 1
ATOM 677 C CA . ALA A 1 87 ? -8.926 -1.761 2.690 1.00 98.25 87 ALA A CA 1
ATOM 678 C C . ALA A 1 87 ? -10.223 -1.596 3.485 1.00 98.25 87 ALA A C 1
ATOM 680 O O . ALA A 1 87 ? -11.309 -1.918 2.988 1.00 98.25 87 ALA A O 1
ATOM 681 N N . TYR A 1 88 ? -10.098 -1.088 4.709 1.00 98.38 88 TYR A N 1
ATOM 682 C CA . TYR A 1 88 ? -11.205 -0.916 5.642 1.00 98.38 88 TYR A CA 1
ATOM 683 C C . TYR A 1 88 ? -11.130 0.453 6.312 1.00 98.38 88 TYR A C 1
ATOM 685 O O . TYR A 1 88 ? -10.043 0.883 6.680 1.00 98.38 88 TYR A O 1
ATOM 693 N N . ASP A 1 89 ? -12.289 1.063 6.545 1.00 97.88 89 ASP A N 1
ATOM 694 C CA . ASP A 1 89 ? -12.426 2.255 7.382 1.00 97.88 89 ASP A CA 1
ATOM 695 C C . ASP A 1 89 ? -13.066 1.884 8.718 1.00 97.88 89 ASP A C 1
ATOM 697 O O . ASP A 1 89 ? -13.948 1.021 8.791 1.00 97.88 89 ASP A O 1
ATOM 701 N N . TRP A 1 90 ? -12.663 2.554 9.792 1.00 96.88 90 TRP A N 1
ATOM 702 C CA . TRP A 1 90 ? -13.300 2.372 11.091 1.00 96.88 90 TRP A CA 1
ATOM 703 C C . TRP A 1 90 ? -14.760 2.844 11.074 1.00 96.88 90 TRP A C 1
ATOM 705 O O . TRP A 1 90 ? -15.093 3.870 10.484 1.00 96.88 90 TRP A O 1
ATOM 715 N N . VAL A 1 91 ? -15.645 2.100 11.745 1.00 96.38 91 VAL A N 1
ATOM 716 C CA . VAL A 1 91 ? -17.019 2.570 11.974 1.00 96.38 91 VAL A CA 1
ATOM 717 C C . VAL A 1 91 ? -17.009 3.637 13.066 1.00 96.38 91 VAL A C 1
ATOM 719 O O . VAL A 1 91 ? -16.453 3.407 14.143 1.00 96.38 91 VAL A O 1
ATOM 722 N N . GLU A 1 92 ? -17.666 4.767 12.795 1.00 93.56 92 GLU A N 1
ATOM 723 C CA . GLU A 1 92 ? -17.824 5.879 13.733 1.00 93.56 92 GLU A CA 1
ATOM 724 C C . GLU A 1 92 ? -19.291 6.019 14.195 1.00 93.56 92 GLU A C 1
ATOM 726 O O . GLU A 1 92 ? -20.196 5.992 13.354 1.00 93.56 92 GLU A O 1
ATOM 731 N N . PRO A 1 93 ? -19.557 6.165 15.512 1.00 93.69 93 PRO A N 1
ATOM 732 C CA . PRO A 1 93 ? -18.584 6.175 16.613 1.00 93.69 93 PRO A CA 1
ATOM 733 C C . PRO A 1 93 ? -17.959 4.783 16.861 1.00 93.69 93 PRO A C 1
ATOM 735 O O . PRO A 1 93 ? -18.585 3.778 16.502 1.00 93.69 93 PRO A O 1
ATOM 738 N N . PRO A 1 94 ? -16.777 4.683 17.508 1.00 92.94 94 PRO A N 1
ATOM 739 C CA . PRO A 1 94 ? -16.036 3.427 17.619 1.00 92.94 94 PRO A CA 1
ATOM 740 C C . PRO A 1 94 ? -16.846 2.329 18.317 1.00 92.94 94 PRO A C 1
ATOM 742 O O . PRO A 1 94 ? -17.174 2.433 19.498 1.00 92.94 94 PRO A O 1
ATOM 745 N N . GLN A 1 95 ? -17.132 1.246 17.593 1.00 91.94 95 GLN A N 1
ATOM 746 C CA . GLN A 1 95 ? -17.799 0.062 18.140 1.00 91.94 95 GLN A CA 1
ATOM 747 C C . GLN A 1 95 ? -16.745 -0.979 18.525 1.00 91.94 95 GLN A C 1
ATOM 749 O O . GLN A 1 95 ? -16.156 -1.635 17.662 1.00 91.94 95 GLN A O 1
ATOM 754 N N . ILE A 1 96 ? -16.474 -1.100 19.824 1.00 90.06 96 ILE A N 1
ATOM 755 C CA . ILE A 1 96 ? -15.433 -1.974 20.370 1.00 90.06 96 ILE A CA 1
ATOM 756 C C . ILE A 1 96 ? -16.090 -3.072 21.200 1.00 90.06 96 ILE A C 1
ATOM 758 O O . ILE A 1 96 ? -16.764 -2.789 22.189 1.00 90.06 96 ILE A O 1
ATOM 762 N N . VAL A 1 97 ? -15.838 -4.328 20.836 1.00 85.88 97 VAL A N 1
ATOM 763 C CA . VAL A 1 97 ? -16.314 -5.489 21.593 1.00 85.88 97 VAL A CA 1
ATOM 764 C C . VAL A 1 97 ? -15.158 -6.042 22.417 1.00 85.88 97 VAL A C 1
ATOM 766 O O . VAL A 1 97 ? -14.108 -6.414 21.887 1.00 85.88 97 VAL A O 1
ATOM 769 N N . ARG A 1 98 ? -15.351 -6.090 23.737 1.00 82.31 98 ARG A N 1
ATOM 770 C CA . ARG A 1 98 ? -14.442 -6.760 24.670 1.00 82.31 98 ARG A CA 1
ATOM 771 C C . ARG A 1 98 ? -15.044 -8.110 25.020 1.00 82.31 98 ARG A C 1
ATOM 773 O O . ARG A 1 98 ? -16.129 -8.155 25.591 1.00 82.31 98 ARG A O 1
ATOM 780 N N . ASN A 1 99 ? -14.351 -9.197 24.704 1.00 75.75 99 ASN A N 1
ATOM 781 C CA . ASN A 1 99 ? -14.749 -10.492 25.241 1.00 75.75 99 ASN A CA 1
ATOM 782 C C . ASN A 1 99 ? -14.266 -10.601 26.693 1.00 75.75 99 ASN A C 1
ATOM 784 O O . ASN A 1 99 ? -13.088 -10.400 26.987 1.00 75.75 99 ASN A O 1
ATOM 788 N N . ILE A 1 100 ? -15.192 -10.897 27.602 1.00 66.06 100 ILE A N 1
ATOM 789 C CA . ILE A 1 100 ? -14.921 -11.023 29.035 1.00 66.06 100 ILE A CA 1
ATOM 790 C C . ILE A 1 100 ? -14.550 -12.485 29.308 1.00 66.06 100 ILE A C 1
ATOM 792 O O . ILE A 1 100 ? -15.410 -13.323 29.556 1.00 66.06 100 ILE A O 1
ATOM 796 N N . GLY A 1 101 ? -13.262 -12.802 29.212 1.00 68.12 101 GLY A N 1
ATOM 797 C CA . GLY A 1 101 ? -12.703 -14.121 29.520 1.00 68.12 101 GLY A CA 1
ATOM 798 C C . GLY A 1 101 ? -11.166 -14.111 29.460 1.00 68.12 101 GLY A C 1
ATOM 799 O O . GLY A 1 101 ? -10.575 -13.151 28.952 1.00 68.12 101 GLY A O 1
ATOM 800 N N . PRO A 1 102 ? -10.485 -15.139 29.988 1.00 59.72 102 PRO A N 1
ATOM 801 C CA . PRO A 1 102 ? -9.026 -15.190 29.978 1.00 59.72 102 PRO A CA 1
ATOM 802 C C . PRO A 1 102 ? -8.490 -15.379 28.545 1.00 59.72 102 PRO A C 1
ATOM 804 O O . PRO A 1 102 ? -8.754 -16.397 27.914 1.00 59.72 102 PRO A O 1
ATOM 807 N N . GLY A 1 103 ? -7.731 -14.395 28.039 1.00 67.44 103 GLY A N 1
ATOM 808 C CA . GLY A 1 103 ? -7.033 -14.459 26.741 1.00 67.44 103 GLY A CA 1
ATOM 809 C C . GLY A 1 103 ? -7.667 -13.685 25.576 1.00 67.44 103 GLY A C 1
ATOM 810 O O . GLY A 1 103 ? -7.271 -13.890 24.430 1.00 67.44 103 GLY A O 1
ATOM 811 N N . HIS A 1 104 ? -8.644 -12.808 25.817 1.00 65.38 104 HIS A N 1
ATOM 812 C CA . HIS A 1 104 ? -9.367 -12.168 24.715 1.00 65.38 104 HIS A CA 1
ATOM 813 C C . HIS A 1 104 ? -8.728 -10.890 24.157 1.00 65.38 104 HIS A C 1
ATOM 815 O O . HIS A 1 104 ? -8.447 -9.934 24.877 1.00 65.38 104 HIS A O 1
ATOM 821 N N . SER A 1 105 ? -8.595 -10.872 22.827 1.00 74.69 105 SER A N 1
ATOM 822 C CA . SER A 1 105 ? -8.297 -9.694 22.012 1.00 74.69 105 SER A CA 1
ATOM 823 C C . SER A 1 105 ? -9.503 -8.750 21.953 1.00 74.69 105 SER A C 1
ATOM 825 O O . SER A 1 105 ? -10.649 -9.185 21.808 1.00 74.69 105 SER A O 1
ATOM 827 N N . GLN A 1 106 ? -9.237 -7.450 22.058 1.00 84.69 106 GLN A N 1
ATOM 828 C CA . GLN A 1 106 ? -10.207 -6.403 21.769 1.00 84.69 106 GLN A CA 1
ATOM 829 C C . GLN A 1 106 ? -10.414 -6.327 20.254 1.00 84.69 106 GLN A C 1
ATOM 831 O O . GLN A 1 106 ? -9.454 -6.143 19.510 1.00 84.69 106 GLN A O 1
ATOM 836 N N . VAL A 1 107 ? -11.664 -6.411 19.796 1.00 89.88 107 VAL A N 1
ATOM 837 C CA . VAL A 1 107 ? -11.996 -6.229 18.375 1.00 89.88 107 VAL A CA 1
ATOM 838 C C . VAL A 1 107 ? -12.734 -4.909 18.170 1.00 89.88 107 VAL A C 1
ATOM 840 O O . VAL A 1 107 ? -13.578 -4.524 18.984 1.00 89.88 107 VAL A O 1
ATOM 843 N N . ARG A 1 108 ? -12.405 -4.201 17.087 1.00 92.88 108 ARG A N 1
ATOM 844 C CA . ARG A 1 108 ? -13.065 -2.958 16.667 1.00 92.88 108 ARG A CA 1
ATOM 845 C C . ARG A 1 108 ? -13.736 -3.185 15.318 1.00 92.88 108 ARG A C 1
ATOM 847 O O . ARG A 1 108 ? -13.143 -3.790 14.429 1.00 92.88 108 ARG A O 1
ATOM 854 N N . LEU A 1 109 ? -14.967 -2.706 15.178 1.00 94.94 109 LEU A N 1
ATOM 855 C CA . LEU A 1 109 ? -15.718 -2.825 13.934 1.00 94.94 109 LEU A CA 1
ATOM 856 C C . LEU A 1 109 ? -15.140 -1.904 12.851 1.00 94.94 109 LEU A C 1
ATOM 858 O O . LEU A 1 109 ? -14.912 -0.716 13.090 1.00 94.94 109 LEU A O 1
ATOM 862 N N . ALA A 1 110 ? -14.971 -2.454 11.651 1.00 97.12 110 ALA A N 1
ATOM 863 C CA . ALA A 1 110 ? -14.543 -1.731 10.462 1.00 97.12 110 ALA A CA 1
ATOM 864 C C . ALA A 1 110 ? -15.435 -2.093 9.267 1.00 97.12 110 ALA A C 1
ATOM 866 O O . ALA A 1 110 ? -16.026 -3.175 9.214 1.00 97.12 110 ALA A O 1
ATOM 867 N N . LYS A 1 111 ? -15.536 -1.179 8.307 1.00 97.50 111 LYS A N 1
ATOM 868 C CA . LYS A 1 111 ? -16.280 -1.325 7.059 1.00 97.50 111 LYS A CA 1
ATOM 869 C C . LYS A 1 111 ? -15.299 -1.575 5.922 1.00 97.50 111 LYS A C 1
ATOM 871 O O . LYS A 1 111 ? -14.352 -0.819 5.757 1.00 97.50 111 LYS A O 1
ATOM 876 N N . LEU A 1 112 ? -15.556 -2.595 5.109 1.00 98.25 112 LEU A N 1
ATOM 877 C CA . LEU A 1 112 ? -14.814 -2.827 3.869 1.00 98.25 112 LEU A CA 1
ATOM 878 C C . LEU A 1 112 ? -15.059 -1.670 2.889 1.00 98.25 112 LEU A C 1
ATOM 880 O O . LEU A 1 112 ? -16.211 -1.370 2.568 1.00 98.25 112 LEU A O 1
ATOM 884 N N . VAL A 1 113 ? -13.986 -1.044 2.406 1.00 98.19 113 VAL A N 1
ATOM 885 C CA . VAL A 1 113 ? -14.052 0.063 1.434 1.00 98.19 113 VAL A CA 1
ATOM 886 C C . VAL A 1 113 ? -13.423 -0.281 0.091 1.00 98.19 113 VAL A C 1
ATOM 888 O O . VAL A 1 113 ? -13.844 0.248 -0.936 1.00 98.19 113 VAL A O 1
ATOM 891 N N . VAL A 1 114 ? -12.466 -1.208 0.070 1.00 98.12 114 VAL A N 1
ATOM 892 C CA . VAL A 1 114 ? -11.836 -1.705 -1.157 1.00 98.12 114 VAL A CA 1
ATOM 893 C C . VAL A 1 114 ? -11.660 -3.214 -1.050 1.00 98.12 114 VAL A C 1
ATOM 895 O O . VAL A 1 114 ? -11.196 -3.701 -0.025 1.00 98.12 114 VAL A O 1
ATOM 898 N N . ASP A 1 115 ? -11.997 -3.939 -2.115 1.00 98.31 115 ASP A N 1
ATOM 899 C CA . ASP A 1 115 ? -11.652 -5.349 -2.325 1.00 98.31 115 ASP A CA 1
ATOM 900 C C . ASP A 1 115 ? -11.527 -5.583 -3.834 1.00 98.31 115 ASP A C 1
ATOM 902 O O . ASP A 1 115 ? -12.518 -5.824 -4.523 1.00 98.31 115 ASP A O 1
ATOM 906 N N . LYS A 1 116 ? -10.327 -5.369 -4.385 1.00 98.12 116 LYS A N 1
ATOM 907 C CA . LYS A 1 116 ? -10.103 -5.434 -5.837 1.00 98.12 116 LYS A CA 1
ATOM 908 C C . LYS A 1 116 ? -8.682 -5.833 -6.194 1.00 98.12 116 LYS A C 1
ATOM 910 O O . LYS A 1 116 ? -7.735 -5.501 -5.483 1.00 98.12 116 LYS A O 1
ATOM 915 N N . VAL A 1 117 ? -8.535 -6.484 -7.342 1.00 97.94 117 VAL A N 1
ATOM 916 C CA . VAL A 1 117 ? -7.231 -6.662 -7.984 1.00 97.94 117 VAL A CA 1
ATOM 917 C C . VAL A 1 117 ? -6.917 -5.401 -8.779 1.00 97.94 117 VAL A C 1
ATOM 919 O O . VAL A 1 117 ? -7.716 -4.966 -9.607 1.00 97.94 117 VAL A O 1
ATOM 922 N N . LEU A 1 118 ? -5.774 -4.794 -8.486 1.00 96.56 118 LEU A N 1
ATOM 923 C CA . LEU A 1 118 ? -5.199 -3.687 -9.235 1.00 96.56 118 LEU A CA 1
ATOM 924 C C . LEU A 1 118 ? -4.152 -4.223 -10.206 1.00 96.56 118 LEU A C 1
ATOM 926 O O . LEU A 1 118 ? -3.416 -5.148 -9.870 1.00 96.56 118 LEU A O 1
ATOM 930 N N . THR A 1 119 ? -4.069 -3.612 -11.380 1.00 94.88 119 THR A N 1
ATOM 931 C CA . THR A 1 119 ? -3.025 -3.844 -12.383 1.00 94.88 119 THR A CA 1
ATOM 932 C C . THR A 1 119 ? -2.357 -2.509 -12.697 1.00 94.88 119 THR A C 1
ATOM 934 O O . THR A 1 119 ? -3.013 -1.470 -12.577 1.00 94.88 119 THR A O 1
ATOM 937 N N . ALA A 1 120 ? -1.062 -2.540 -13.015 1.00 88.81 120 ALA A N 1
ATOM 938 C CA . ALA A 1 120 ? -0.306 -1.350 -13.412 1.00 88.81 120 ALA A CA 1
ATOM 939 C C . ALA A 1 120 ? -0.768 -0.794 -14.768 1.00 88.81 120 ALA A C 1
ATOM 941 O O . ALA A 1 120 ? -1.261 -1.601 -15.592 1.00 88.81 120 ALA A O 1
#

Mean predicted aligned error: 9.49 Å

InterPro domains:
  IPR011051 RmlC-like cupin domain superfamily [SSF51182] (38-97)
  IPR012864 Cysteine oxygenase/2-aminoethanethiol dioxygenase [PF07847] (1-120)
  IPR012864 Cysteine oxygenase/2-aminoethanethiol dioxygenase [PTHR22966] (1-120)
  IPR014710 RmlC-like jelly roll fold [G3DSA:2.60.120.10] (25-114)